Protein AF-A0A0C1BYG1-F1 (afdb_monomer)

Foldseek 3Di:
DLVVVCVVVVFDPDPVSSVVSVCVVVVVLVVCCVVPVPVSVVVVVVCCQVVCLCVVQAVVLVVVCCVCPVVVDDDPDDDPDPVNVSVVSNVVSVVSVVVVVCVVVCVVVVVVPD

InterPro domains:
  IPR013059 Tryptophan/tyrosine transporter [PTHR46997] (2-111)
  IPR018227 Amino acid/polyamine transporter 2 [PF03222] (2-97)

Sequence (114 aa):
MSDFLSDGLSIRKNQAGKLMLYILTFLPPLLFTFICPRAFLTALEYAGAYGVMVLLGLLPPLIVWAGRYQKGYQSSFKAPGGKCALTLTIAFALIFIGLEIANSAGWLNHFINY

Radius of gyration: 20.48 Å; Cα contacts (8 Å, |Δi|>4): 52; chains: 1; bounding box: 47×41×49 Å

Solvent-accessible surface area (backbone atoms only — not comparable to full-atom values): 6528 Å² total; per-residue (Å²): 112,61,62,60,57,33,67,75,64,73,58,67,95,40,78,67,44,52,53,51,38,52,46,65,66,47,48,60,60,50,53,44,38,74,76,37,48,67,64,46,49,55,51,50,50,51,49,47,57,54,46,46,45,46,60,67,41,40,41,55,49,49,51,52,47,46,38,48,73,74,67,62,58,82,60,93,77,66,78,89,52,72,65,62,50,45,54,48,47,44,51,50,34,49,49,52,53,51,50,50,52,39,47,75,70,44,65,51,61,68,67,68,77,112

pLDDT: mean 74.59, std 12.48, range [44.97, 89.56]

Secondary structure (DSSP, 8-state):
-HHHHHHHHT----HHHHHHHHHHHHHHHHHHHHH-HHHHHHHHHHHHHHHHIIIIIIHHHHHHHIIIIIS----SSPPTTHHHHHHHHHHHHHHHHHHHHHHHTTTTHHHH--

Structure (mmCIF, N/CA/C/O backbone):
data_AF-A0A0C1BYG1-F1
#
_entry.id   AF-A0A0C1BYG1-F1
#
loop_
_atom_site.group_PDB
_atom_site.id
_atom_site.type_symbol
_atom_site.label_atom_id
_atom_site.label_alt_id
_atom_site.label_comp_id
_atom_site.label_asym_id
_atom_site.label_entity_id
_atom_site.label_seq_id
_atom_site.pdbx_PDB_ins_code
_atom_site.Cartn_x
_atom_site.Cartn_y
_atom_site.Cartn_z
_atom_site.occupancy
_atom_site.B_iso_or_equiv
_atom_site.auth_seq_id
_atom_site.auth_comp_id
_atom_site.auth_asym_id
_atom_site.auth_atom_id
_atom_site.pdbx_PDB_model_num
ATOM 1 N N . MET A 1 1 ? 13.670 -5.173 3.580 1.00 49.31 1 MET A N 1
ATOM 2 C CA . MET A 1 1 ? 13.440 -5.607 2.180 1.00 49.31 1 MET A CA 1
ATOM 3 C C . MET A 1 1 ? 14.310 -6.810 1.844 1.00 49.31 1 MET A C 1
ATOM 5 O O . MET A 1 1 ? 13.765 -7.859 1.542 1.00 49.31 1 MET A O 1
ATOM 9 N N . SER A 1 2 ? 15.632 -6.703 1.999 1.00 50.81 2 SER A N 1
ATOM 10 C CA . SER A 1 2 ? 16.579 -7.818 1.830 1.00 50.81 2 SER A CA 1
ATOM 11 C C . SER A 1 2 ? 16.309 -9.020 2.749 1.00 50.81 2 SER A C 1
ATOM 13 O O . SER A 1 2 ? 16.527 -10.150 2.323 1.00 50.81 2 SER A O 1
ATOM 15 N N . ASP A 1 3 ? 15.764 -8.806 3.955 1.00 56.34 3 ASP A N 1
ATOM 16 C CA . ASP A 1 3 ? 15.365 -9.913 4.840 1.00 56.34 3 ASP A CA 1
ATOM 17 C C . ASP A 1 3 ? 14.232 -10.776 4.243 1.00 56.34 3 ASP A C 1
ATOM 19 O O . ASP A 1 3 ? 14.323 -11.994 4.324 1.00 56.34 3 ASP A O 1
ATOM 23 N N . PHE A 1 4 ? 13.242 -10.193 3.546 1.00 62.50 4 PHE A N 1
ATOM 24 C CA . PHE A 1 4 ? 12.131 -10.942 2.922 1.00 62.50 4 PHE A CA 1
ATOM 25 C C . PHE A 1 4 ? 12.592 -11.845 1.769 1.00 62.50 4 PHE A C 1
ATOM 27 O O . PHE A 1 4 ? 12.106 -12.962 1.623 1.00 62.50 4 PHE A O 1
ATOM 34 N N . LEU A 1 5 ? 13.557 -11.386 0.966 1.00 55.88 5 LEU A N 1
ATOM 35 C CA . LEU A 1 5 ? 14.169 -12.214 -0.079 1.00 55.88 5 LEU A CA 1
ATOM 36 C C . LEU A 1 5 ? 15.085 -13.294 0.509 1.00 55.88 5 LEU A C 1
ATOM 38 O O . LEU A 1 5 ? 15.160 -14.389 -0.040 1.00 55.88 5 LEU A O 1
ATOM 42 N N . SER A 1 6 ? 15.756 -13.018 1.632 1.00 54.06 6 SER A N 1
ATOM 43 C CA . SER A 1 6 ? 16.595 -14.012 2.310 1.00 54.06 6 SER A CA 1
ATOM 44 C C . SER A 1 6 ? 15.780 -15.121 2.976 1.00 54.06 6 SER A C 1
ATOM 46 O O . SER A 1 6 ? 16.210 -16.273 2.956 1.00 54.06 6 SER A O 1
ATOM 48 N N . ASP A 1 7 ? 14.596 -14.776 3.492 1.00 60.50 7 ASP A N 1
ATOM 49 C CA . ASP A 1 7 ? 13.646 -15.714 4.096 1.00 60.50 7 ASP A CA 1
ATOM 50 C C . ASP A 1 7 ? 12.962 -16.575 3.018 1.00 60.50 7 ASP A C 1
ATOM 52 O O . ASP A 1 7 ? 12.791 -17.775 3.198 1.00 60.50 7 ASP A O 1
ATOM 56 N N . GLY A 1 8 ? 12.667 -15.998 1.844 1.00 62.53 8 GLY A N 1
ATOM 57 C CA . GLY A 1 8 ? 12.106 -16.733 0.703 1.00 62.53 8 GLY A CA 1
ATOM 58 C C . GLY A 1 8 ? 13.096 -17.647 -0.038 1.00 62.53 8 GLY A C 1
ATOM 59 O O . GLY A 1 8 ? 12.672 -18.613 -0.666 1.00 62.53 8 GLY A O 1
ATOM 60 N N . LEU A 1 9 ? 14.406 -17.369 0.027 1.00 59.31 9 LEU A N 1
ATOM 61 C CA . LEU A 1 9 ? 15.453 -18.130 -0.681 1.00 59.31 9 LEU A CA 1
ATOM 62 C C . LEU A 1 9 ? 16.413 -18.901 0.244 1.00 59.31 9 LEU A C 1
ATOM 64 O O . LEU A 1 9 ? 17.364 -19.512 -0.239 1.00 59.31 9 LEU A O 1
ATOM 68 N N . SER A 1 10 ? 16.182 -18.903 1.560 1.00 53.81 10 SER A N 1
ATOM 69 C CA . SER A 1 10 ? 16.979 -19.643 2.554 1.00 53.81 10 SER A CA 1
ATOM 70 C C . SER A 1 10 ? 18.506 -19.434 2.427 1.00 53.81 10 SER A C 1
ATOM 72 O O . SER A 1 10 ? 19.301 -20.361 2.618 1.00 53.81 10 SER A O 1
ATOM 74 N N . ILE A 1 11 ? 18.948 -18.212 2.103 1.00 56.38 11 ILE A N 1
ATOM 75 C CA . ILE A 1 11 ? 20.373 -17.885 1.918 1.00 56.38 11 ILE A CA 1
ATOM 76 C C . ILE A 1 11 ? 21.005 -17.526 3.271 1.00 56.38 11 ILE A C 1
ATOM 78 O O . ILE A 1 11 ? 20.549 -16.626 3.977 1.00 56.38 11 ILE A O 1
ATOM 82 N N . ARG A 1 12 ? 22.096 -18.216 3.637 1.00 55.00 12 ARG A N 1
ATOM 83 C CA . ARG A 1 12 ? 22.824 -18.000 4.901 1.00 55.00 12 ARG A CA 1
ATOM 84 C C . ARG A 1 12 ? 23.290 -16.546 5.047 1.00 55.00 12 ARG A C 1
ATOM 86 O O . ARG A 1 12 ? 23.929 -15.995 4.151 1.00 55.00 12 ARG A O 1
ATOM 93 N N . LYS A 1 13 ? 23.028 -15.962 6.225 1.00 56.38 13 LYS A N 1
ATOM 94 C CA . LYS A 1 13 ? 23.375 -14.589 6.645 1.00 56.38 13 LYS A CA 1
ATOM 95 C C . LYS A 1 13 ? 24.896 -14.364 6.763 1.00 56.38 13 LYS A C 1
ATOM 97 O O . LYS A 1 13 ? 25.406 -14.131 7.851 1.00 56.38 13 LYS A O 1
ATOM 102 N N . ASN A 1 14 ? 25.631 -14.434 5.655 1.00 59.78 14 ASN A N 1
ATOM 103 C CA . ASN A 1 14 ? 27.039 -14.034 5.574 1.00 59.78 14 ASN A CA 1
ATOM 104 C C . ASN A 1 14 ? 27.159 -12.637 4.927 1.00 59.78 14 ASN A C 1
ATOM 106 O O . ASN A 1 14 ? 26.270 -12.240 4.172 1.00 59.78 14 ASN A O 1
ATOM 110 N N . GLN A 1 15 ? 28.238 -11.885 5.180 1.00 60.69 15 GLN A N 1
ATOM 111 C CA . GLN A 1 15 ? 28.426 -10.529 4.615 1.00 60.69 15 GLN A CA 1
ATOM 112 C C . GLN A 1 15 ? 28.368 -10.527 3.072 1.00 60.69 15 GLN A C 1
ATOM 114 O O . GLN A 1 15 ? 27.750 -9.650 2.472 1.00 60.69 15 GLN A O 1
ATOM 119 N N . ALA A 1 16 ? 28.895 -11.577 2.432 1.00 66.62 16 ALA A N 1
ATOM 120 C CA . ALA A 1 16 ? 28.768 -11.800 0.988 1.00 66.62 16 ALA A CA 1
ATOM 121 C C . ALA A 1 16 ? 27.323 -12.118 0.543 1.00 66.62 16 ALA A C 1
ATOM 123 O O . ALA A 1 16 ? 26.888 -11.678 -0.518 1.00 66.62 16 ALA A O 1
ATOM 124 N N . GLY A 1 17 ? 26.546 -12.822 1.375 1.00 67.19 17 GLY A N 1
ATOM 125 C CA . GLY A 1 17 ? 25.133 -13.118 1.111 1.00 67.19 17 GLY A CA 1
ATOM 126 C C . GLY A 1 17 ? 24.252 -11.866 1.142 1.00 67.19 17 GLY A C 1
ATOM 127 O O . GLY A 1 17 ? 23.334 -11.742 0.337 1.00 67.19 17 GLY A O 1
ATOM 128 N N . LYS A 1 18 ? 24.575 -10.887 2.000 1.00 67.38 18 LYS A N 1
ATOM 129 C CA . LYS A 1 18 ? 23.904 -9.576 2.008 1.00 67.38 18 LYS A CA 1
ATOM 130 C C . LYS A 1 18 ? 24.168 -8.785 0.726 1.00 67.38 18 LYS A C 1
ATOM 132 O O . LYS A 1 18 ? 23.229 -8.230 0.169 1.00 67.38 18 LYS A O 1
ATOM 137 N N . LEU A 1 19 ? 25.410 -8.771 0.233 1.00 73.44 19 LEU A N 1
ATOM 138 C CA . LEU A 1 19 ? 25.757 -8.144 -1.051 1.00 73.44 19 LEU A CA 1
ATOM 139 C C . LEU A 1 19 ? 25.013 -8.791 -2.228 1.00 73.44 19 LEU A C 1
ATOM 141 O O . LEU A 1 19 ? 24.429 -8.081 -3.042 1.00 73.44 19 LEU A O 1
ATOM 145 N N . MET A 1 20 ? 24.953 -10.125 -2.266 1.00 73.69 20 MET A N 1
ATOM 146 C CA . MET A 1 20 ? 24.183 -10.870 -3.269 1.00 73.69 20 MET A CA 1
ATOM 147 C C . MET A 1 20 ? 22.685 -10.527 -3.216 1.00 73.69 20 MET A C 1
ATOM 149 O O . MET A 1 20 ? 22.059 -10.341 -4.256 1.00 73.69 20 MET A O 1
ATOM 153 N N . LEU A 1 21 ? 22.114 -10.390 -2.014 1.00 72.88 21 LEU A N 1
ATOM 154 C CA . LEU A 1 21 ? 20.721 -9.976 -1.825 1.00 72.88 21 LEU A CA 1
ATOM 155 C C . LEU A 1 21 ? 20.473 -8.558 -2.341 1.00 72.88 21 LEU A C 1
ATOM 157 O O . LEU A 1 21 ? 19.475 -8.336 -3.021 1.00 72.88 21 LEU A O 1
ATOM 161 N N . TYR A 1 22 ? 21.369 -7.604 -2.068 1.00 77.00 22 TYR A N 1
ATOM 162 C CA . TYR A 1 22 ? 21.239 -6.249 -2.609 1.00 77.00 22 TYR A CA 1
ATOM 163 C C . TYR A 1 22 ? 21.251 -6.256 -4.134 1.00 77.00 22 TYR A C 1
ATOM 165 O O . TYR A 1 22 ? 20.357 -5.677 -4.748 1.00 77.00 22 TYR A O 1
ATOM 173 N N . ILE A 1 23 ? 22.192 -6.981 -4.743 1.00 81.50 23 ILE A N 1
ATOM 174 C CA . ILE A 1 23 ? 22.235 -7.139 -6.197 1.00 81.50 23 ILE A CA 1
ATOM 175 C C . ILE A 1 23 ? 20.920 -7.750 -6.685 1.00 81.50 23 ILE A C 1
ATOM 177 O O . ILE A 1 23 ? 20.274 -7.167 -7.538 1.00 81.50 23 ILE A O 1
ATOM 181 N N . LEU A 1 24 ? 20.438 -8.844 -6.101 1.00 79.12 24 LEU A N 1
ATOM 182 C CA . LEU A 1 24 ? 19.208 -9.489 -6.562 1.00 79.12 24 LEU A CA 1
ATOM 183 C C . LEU A 1 24 ? 17.939 -8.639 -6.354 1.00 79.12 24 LEU A C 1
ATOM 185 O O . LEU A 1 24 ? 16.9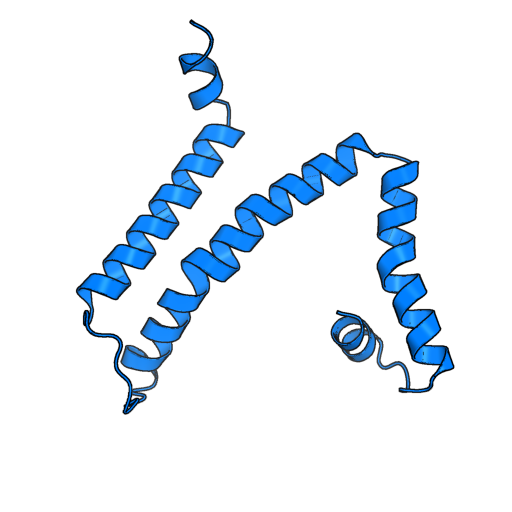79 -8.802 -7.096 1.00 79.12 24 LEU A O 1
ATOM 189 N N . THR A 1 25 ? 17.917 -7.726 -5.378 1.00 81.62 25 THR A N 1
ATOM 190 C CA . THR A 1 25 ? 16.754 -6.850 -5.134 1.00 81.62 25 THR A CA 1
ATOM 191 C C . THR A 1 25 ? 16.729 -5.656 -6.089 1.00 81.62 25 THR A C 1
ATOM 193 O O . THR A 1 25 ? 15.660 -5.235 -6.517 1.00 81.62 25 THR A O 1
ATOM 196 N N . PHE A 1 26 ? 17.897 -5.102 -6.425 1.00 81.12 26 PHE A N 1
ATOM 197 C CA . PHE A 1 26 ? 18.009 -3.894 -7.248 1.00 81.12 26 PHE A CA 1
ATOM 198 C C . PHE A 1 26 ? 18.264 -4.183 -8.727 1.00 81.12 26 PHE A C 1
ATOM 200 O O . PHE A 1 26 ? 17.782 -3.444 -9.581 1.00 81.12 26 PHE A O 1
ATOM 207 N N . LEU A 1 27 ? 18.985 -5.256 -9.048 1.00 84.88 27 LEU A N 1
ATOM 208 C CA . LEU A 1 27 ? 19.381 -5.586 -10.414 1.00 84.88 27 LEU A CA 1
ATOM 209 C C . LEU A 1 27 ? 18.173 -5.849 -11.326 1.00 84.88 27 LEU A C 1
ATOM 211 O O . LEU A 1 27 ? 18.146 -5.254 -12.401 1.00 84.88 27 LEU A O 1
ATOM 215 N N . PRO A 1 28 ? 17.148 -6.640 -10.940 1.00 81.94 28 PRO A N 1
ATOM 216 C CA . PRO A 1 28 ? 15.998 -6.852 -11.812 1.00 81.94 28 PRO A CA 1
ATOM 217 C C . PRO A 1 28 ? 15.229 -5.548 -12.085 1.00 81.94 28 PRO A C 1
ATOM 219 O O . PRO A 1 28 ? 15.081 -5.213 -13.260 1.00 81.94 28 PRO A O 1
ATOM 222 N N . PRO A 1 29 ? 14.809 -4.753 -11.072 1.00 81.56 29 PRO A N 1
ATOM 223 C CA . PRO A 1 29 ? 14.141 -3.472 -11.316 1.00 81.56 29 PRO A CA 1
ATOM 224 C C . PRO A 1 29 ? 14.966 -2.503 -12.168 1.00 81.56 29 PRO A C 1
ATOM 226 O O . PRO A 1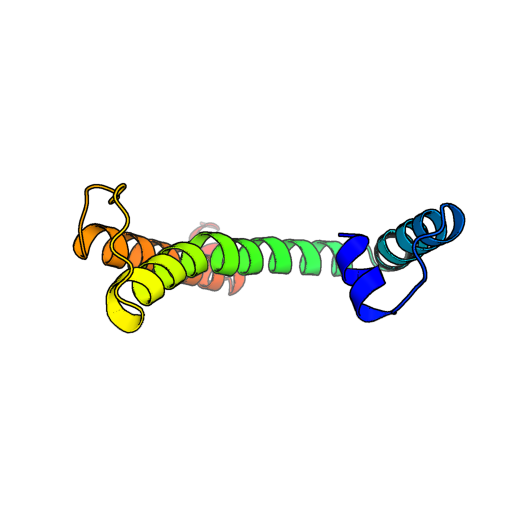 29 ? 14.416 -1.848 -13.052 1.00 81.56 29 PRO A O 1
ATOM 229 N N . LEU A 1 30 ? 16.284 -2.432 -11.945 1.00 82.31 30 LEU A N 1
ATOM 230 C CA . LEU A 1 30 ? 17.173 -1.571 -12.727 1.00 82.31 30 LEU A CA 1
ATOM 231 C C . LEU A 1 30 ? 17.234 -2.007 -14.193 1.00 82.31 30 LEU A C 1
ATOM 233 O O . LEU A 1 30 ? 17.071 -1.170 -15.077 1.00 82.31 30 LEU A O 1
ATOM 237 N N . LEU A 1 31 ? 17.402 -3.303 -14.463 1.00 85.50 31 LEU A N 1
ATOM 238 C CA . LEU A 1 31 ? 17.403 -3.834 -15.828 1.00 85.50 31 LEU A CA 1
ATOM 239 C C . LEU A 1 31 ? 16.076 -3.543 -16.541 1.00 85.50 31 LEU A C 1
ATOM 241 O O . LEU A 1 31 ? 16.080 -3.051 -17.669 1.00 85.50 31 LEU A O 1
ATOM 245 N N . PHE A 1 32 ? 14.941 -3.763 -15.870 1.00 82.12 32 PHE A N 1
ATOM 246 C CA . PHE A 1 32 ? 13.626 -3.436 -16.429 1.00 82.12 32 PHE A CA 1
ATOM 247 C C . PHE A 1 32 ? 13.440 -1.932 -16.669 1.00 82.12 32 PHE A C 1
ATOM 249 O O . PHE A 1 32 ? 12.828 -1.555 -17.668 1.00 82.12 32 PHE A O 1
ATOM 256 N N . THR A 1 33 ? 14.008 -1.076 -15.816 1.00 84.56 33 THR A N 1
ATOM 257 C CA . THR A 1 33 ? 13.974 0.384 -15.997 1.00 84.56 33 THR A CA 1
ATOM 258 C C . THR A 1 33 ? 14.760 0.824 -17.234 1.00 84.56 33 THR A C 1
ATOM 260 O O . THR A 1 33 ? 14.278 1.667 -17.983 1.00 84.56 33 THR A O 1
ATOM 263 N N . PHE A 1 34 ? 15.941 0.247 -17.491 1.00 81.12 34 PHE A N 1
ATOM 264 C CA . PHE A 1 34 ? 16.739 0.591 -18.676 1.00 81.12 34 PHE A CA 1
ATOM 265 C C . PHE A 1 34 ? 16.113 0.094 -19.986 1.00 81.12 34 PHE A C 1
ATOM 267 O O . PHE A 1 34 ? 16.207 0.781 -20.999 1.00 81.12 34 PHE A O 1
ATOM 274 N N . ILE A 1 35 ? 15.471 -1.080 -19.977 1.00 84.12 35 ILE A N 1
ATOM 275 C CA . ILE A 1 35 ? 14.882 -1.679 -21.186 1.00 84.12 35 ILE A CA 1
ATOM 276 C C . ILE A 1 35 ? 13.500 -1.074 -21.489 1.00 84.12 35 ILE A C 1
ATOM 278 O O . ILE A 1 35 ? 13.204 -0.752 -22.638 1.00 84.12 35 ILE A O 1
ATOM 282 N N . CYS A 1 36 ? 12.655 -0.891 -20.469 1.00 81.19 36 CYS A N 1
ATOM 283 C CA . CYS A 1 36 ? 11.262 -0.457 -20.609 1.00 81.19 36 CYS A CA 1
ATOM 284 C C . CYS A 1 36 ? 10.885 0.603 -19.551 1.00 81.19 36 CYS A C 1
ATOM 286 O O . CYS A 1 36 ? 10.025 0.343 -18.700 1.00 81.19 36 CYS A O 1
ATOM 288 N N . PRO A 1 37 ? 11.457 1.821 -19.609 1.00 79.88 37 PRO A N 1
ATOM 289 C CA . PRO A 1 37 ? 11.292 2.831 -18.560 1.00 79.88 37 PRO A CA 1
ATOM 290 C C . PRO A 1 37 ? 9.830 3.236 -18.348 1.00 79.88 37 PRO A C 1
ATOM 292 O O . PRO A 1 37 ? 9.383 3.373 -17.212 1.00 79.88 37 PRO A O 1
ATOM 295 N N . ARG A 1 38 ? 9.055 3.368 -19.434 1.00 82.25 38 ARG A N 1
ATOM 296 C CA . ARG A 1 38 ? 7.634 3.752 -19.359 1.00 82.25 38 ARG A CA 1
ATOM 297 C C . ARG A 1 38 ? 6.773 2.668 -18.715 1.00 82.25 38 ARG A C 1
ATOM 299 O O . ARG A 1 38 ? 5.977 2.978 -17.843 1.00 82.25 38 ARG A O 1
ATOM 306 N N . ALA A 1 39 ? 6.945 1.407 -19.113 1.00 83.38 39 ALA A N 1
ATOM 307 C CA . ALA A 1 39 ? 6.138 0.312 -18.574 1.00 83.38 39 ALA A CA 1
ATOM 308 C C . ALA A 1 39 ? 6.434 0.065 -17.087 1.00 83.38 39 ALA A C 1
ATOM 310 O O . ALA A 1 39 ? 5.509 -0.151 -16.307 1.00 83.38 39 ALA A O 1
ATOM 311 N N . PHE A 1 40 ? 7.710 0.142 -16.687 1.00 86.75 40 PHE A N 1
ATOM 312 C CA . PHE A 1 40 ? 8.104 0.014 -15.286 1.00 86.75 40 PHE A CA 1
ATOM 313 C C . PHE A 1 40 ? 7.545 1.156 -14.433 1.00 86.75 40 PHE A C 1
ATOM 315 O O . PHE A 1 40 ? 6.965 0.893 -13.383 1.00 86.75 40 PHE A O 1
ATOM 322 N N . LEU A 1 41 ? 7.672 2.405 -14.896 1.00 88.00 41 LEU A N 1
ATOM 323 C CA . LEU A 1 41 ? 7.170 3.564 -14.161 1.00 88.00 41 LEU A CA 1
ATOM 324 C C . LEU A 1 41 ? 5.651 3.496 -13.977 1.00 88.00 41 LEU A C 1
ATOM 326 O O . LEU A 1 41 ? 5.178 3.626 -12.856 1.00 88.00 41 LEU A O 1
ATOM 330 N N . THR A 1 42 ? 4.900 3.181 -15.033 1.00 85.62 42 THR A N 1
ATOM 331 C CA . THR A 1 42 ? 3.442 3.028 -14.943 1.00 85.62 42 THR A CA 1
ATOM 332 C C . THR A 1 42 ? 3.042 1.896 -13.990 1.00 85.62 42 THR A C 1
ATOM 334 O O . THR A 1 42 ? 2.140 2.063 -13.174 1.00 85.62 42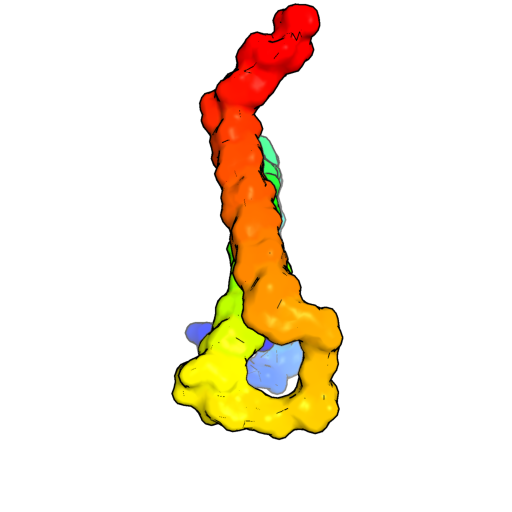 THR A O 1
ATOM 337 N N . ALA A 1 43 ? 3.725 0.748 -14.031 1.00 87.75 43 ALA A N 1
ATOM 338 C CA . ALA A 1 43 ? 3.464 -0.339 -13.087 1.00 87.75 43 ALA A CA 1
ATOM 339 C C . ALA A 1 43 ? 3.785 0.059 -11.634 1.00 87.75 43 ALA A C 1
ATOM 341 O O . ALA A 1 43 ? 3.042 -0.300 -10.721 1.00 87.75 43 ALA A O 1
ATOM 342 N N . LEU A 1 44 ? 4.866 0.815 -11.421 1.00 88.75 44 LEU A N 1
ATOM 343 C CA . LEU A 1 44 ? 5.266 1.323 -10.110 1.00 88.75 44 LEU A CA 1
ATOM 344 C C . LEU A 1 44 ? 4.266 2.352 -9.567 1.00 88.75 44 LEU A C 1
ATOM 346 O O . LEU A 1 44 ? 3.925 2.293 -8.388 1.00 88.75 44 LEU A O 1
ATOM 350 N N . GLU A 1 45 ? 3.768 3.250 -10.415 1.00 86.69 45 GLU A N 1
ATOM 351 C CA . GLU A 1 45 ? 2.722 4.221 -10.076 1.00 86.69 45 GLU A CA 1
ATOM 352 C C . GLU A 1 45 ? 1.441 3.511 -9.631 1.00 86.69 45 GLU A C 1
ATOM 354 O O . GLU A 1 45 ? 0.925 3.800 -8.552 1.00 86.69 45 GLU A O 1
ATOM 359 N N . TYR A 1 46 ? 0.981 2.508 -10.387 1.00 86.31 46 TYR A N 1
ATOM 360 C CA . TYR A 1 46 ? -0.189 1.711 -10.011 1.00 86.31 46 TYR A CA 1
ATOM 361 C C . TYR A 1 46 ? 0.022 0.908 -8.723 1.00 86.31 46 TYR A C 1
ATOM 363 O O . TYR A 1 46 ? -0.859 0.867 -7.860 1.00 86.31 46 TYR A O 1
ATOM 371 N N . ALA A 1 47 ? 1.190 0.280 -8.564 1.00 89.56 47 ALA A N 1
ATOM 372 C CA . ALA A 1 47 ? 1.527 -0.457 -7.351 1.00 89.56 47 ALA A CA 1
ATOM 373 C C . ALA A 1 47 ? 1.586 0.468 -6.125 1.00 89.56 47 ALA A C 1
ATOM 375 O O . ALA A 1 47 ? 1.133 0.084 -5.047 1.00 89.56 47 ALA A O 1
ATOM 376 N N . GLY A 1 48 ? 2.104 1.687 -6.290 1.00 87.00 48 GLY A N 1
ATOM 377 C CA . GLY A 1 48 ? 2.121 2.718 -5.260 1.00 87.00 48 GLY A CA 1
ATOM 378 C C . GLY A 1 48 ? 0.713 3.174 -4.893 1.00 87.00 48 GLY A C 1
ATOM 379 O O . GLY A 1 48 ? 0.329 3.065 -3.733 1.00 87.00 48 GLY A O 1
ATOM 380 N N . ALA A 1 49 ? -0.075 3.619 -5.871 1.00 85.81 49 ALA A N 1
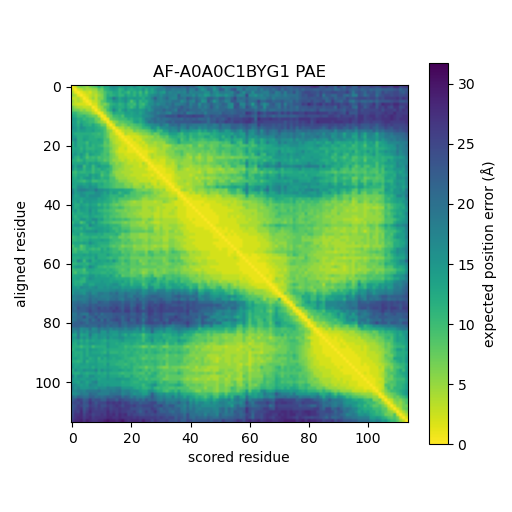ATOM 381 C CA . ALA A 1 49 ? -1.424 4.134 -5.655 1.00 85.81 49 ALA A CA 1
ATOM 382 C C . ALA A 1 49 ? -2.329 3.110 -4.954 1.00 85.81 49 ALA A C 1
ATOM 384 O O . ALA A 1 49 ? -2.808 3.343 -3.841 1.00 85.81 49 ALA A O 1
ATOM 385 N N . TYR A 1 50 ? -2.511 1.933 -5.555 1.00 86.06 50 TYR A N 1
ATOM 386 C CA . TYR A 1 50 ? -3.412 0.921 -5.009 1.00 86.06 50 TYR A CA 1
ATOM 387 C C . TYR A 1 50 ? -2.813 0.187 -3.815 1.00 86.06 50 TYR A C 1
ATOM 389 O O . TYR A 1 50 ? -3.508 -0.057 -2.828 1.00 86.06 50 TYR A O 1
ATOM 397 N N . GLY A 1 51 ? -1.524 -0.151 -3.870 1.00 88.62 51 GLY A N 1
ATOM 398 C CA . GLY A 1 51 ? -0.856 -0.865 -2.789 1.00 88.62 51 GLY A CA 1
ATOM 399 C C . GLY A 1 51 ? -0.845 -0.044 -1.507 1.00 88.62 51 GLY A C 1
ATOM 400 O O . GLY A 1 51 ? -1.273 -0.536 -0.468 1.00 88.62 51 GLY A O 1
ATOM 401 N N . VAL A 1 52 ? -0.438 1.225 -1.565 1.00 88.06 52 VAL A N 1
ATOM 402 C CA . VAL A 1 52 ? -0.408 2.089 -0.376 1.00 88.06 52 VAL A CA 1
ATOM 403 C C . VAL A 1 52 ? -1.819 2.347 0.152 1.00 88.06 52 VAL A C 1
ATOM 405 O O . VAL A 1 52 ? -2.034 2.242 1.358 1.00 88.06 52 VAL A O 1
ATOM 408 N N . MET A 1 53 ? -2.800 2.604 -0.716 1.00 86.19 53 MET A N 1
ATOM 409 C CA . MET A 1 53 ? -4.203 2.768 -0.309 1.00 86.19 53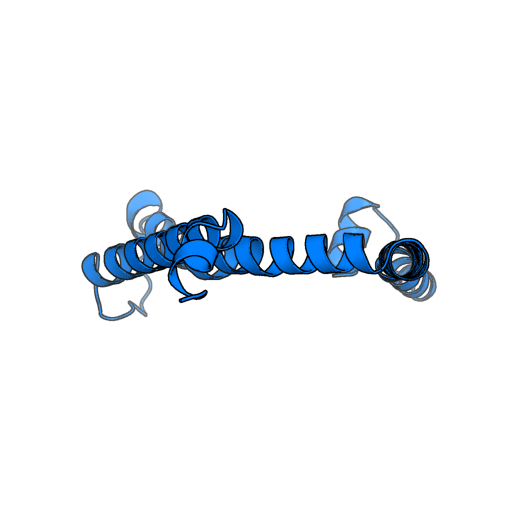 MET A CA 1
ATOM 410 C C . MET A 1 53 ? -4.752 1.537 0.417 1.00 86.19 53 MET A C 1
ATOM 412 O O . MET A 1 53 ? -5.374 1.653 1.473 1.00 86.19 53 MET A O 1
ATOM 416 N N . VAL A 1 54 ? -4.503 0.339 -0.109 1.00 87.38 54 VAL A N 1
ATOM 417 C CA . VAL A 1 54 ? -4.994 -0.898 0.505 1.00 87.38 54 VAL A CA 1
ATOM 418 C C . VAL A 1 54 ? -4.219 -1.214 1.785 1.00 87.38 54 VAL A C 1
ATOM 420 O O . VAL A 1 54 ? -4.828 -1.470 2.825 1.00 87.38 54 VAL A O 1
ATOM 423 N N . LEU A 1 55 ? -2.885 -1.169 1.751 1.00 89.12 55 LEU A N 1
ATOM 424 C CA . LEU A 1 55 ? -2.057 -1.553 2.895 1.00 89.12 55 LEU A CA 1
ATOM 425 C C . LEU A 1 55 ? -2.050 -0.517 4.020 1.00 89.12 55 LEU A C 1
ATOM 427 O O . LEU A 1 55 ? -2.002 -0.910 5.178 1.00 89.12 55 LEU A O 1
ATOM 431 N N . LEU A 1 56 ? -2.057 0.780 3.726 1.00 86.12 56 LEU A N 1
ATOM 432 C CA . LEU A 1 56 ? -2.006 1.827 4.755 1.00 86.12 56 LEU A CA 1
ATOM 433 C C . LEU A 1 56 ? -3.363 2.486 4.995 1.00 86.12 56 LEU A C 1
ATOM 435 O O . LEU A 1 56 ? -3.615 2.941 6.106 1.00 86.12 56 LEU A O 1
ATOM 439 N N . GLY A 1 57 ? -4.246 2.524 3.999 1.00 85.38 57 GLY A N 1
ATOM 440 C CA . GLY A 1 57 ? -5.599 3.056 4.165 1.00 85.38 57 GLY A CA 1
ATOM 441 C C . GLY A 1 57 ? -6.561 2.028 4.756 1.00 85.38 57 GLY A C 1
ATOM 442 O O . GLY A 1 57 ? -7.226 2.303 5.754 1.00 85.38 57 GLY A O 1
ATOM 443 N N . LEU A 1 58 ? -6.625 0.827 4.173 1.00 85.12 58 LEU A N 1
ATOM 444 C CA . LEU A 1 58 ? -7.636 -0.176 4.532 1.00 85.12 58 LEU A CA 1
ATOM 445 C C . LEU A 1 58 ? -7.177 -1.143 5.637 1.00 85.12 58 LEU A C 1
ATOM 447 O O . LEU A 1 58 ? -7.943 -1.454 6.555 1.00 85.12 58 LEU A O 1
ATOM 451 N N . LEU A 1 59 ? -5.932 -1.624 5.568 1.00 86.81 59 LEU A N 1
ATOM 452 C CA . LEU A 1 59 ? -5.406 -2.638 6.488 1.00 86.81 59 LEU A CA 1
ATOM 453 C C . LEU A 1 59 ? -5.407 -2.209 7.972 1.00 86.81 59 LEU A C 1
ATOM 455 O O . LEU A 1 59 ? -5.853 -3.010 8.794 1.00 86.81 59 LEU A O 1
ATOM 459 N N . PRO A 1 60 ? -4.951 -1.003 8.381 1.00 84.25 60 PRO A N 1
ATOM 460 C CA . PRO A 1 60 ? -4.896 -0.657 9.802 1.00 84.25 60 PRO A CA 1
ATOM 461 C C . PRO A 1 60 ? -6.279 -0.623 10.477 1.00 84.25 60 PRO A C 1
ATOM 463 O O . PRO A 1 60 ? -6.421 -1.223 11.548 1.00 84.25 60 PRO A O 1
ATOM 466 N N . PRO A 1 61 ? -7.327 -0.022 9.874 1.00 83.94 61 PRO A N 1
ATOM 467 C CA . PRO A 1 61 ? -8.688 -0.115 10.394 1.00 83.94 61 PRO A CA 1
ATOM 468 C C . PRO A 1 61 ? -9.190 -1.554 10.512 1.00 83.94 61 PRO A C 1
ATOM 470 O O . PRO A 1 61 ? -9.810 -1.901 11.518 1.00 83.94 61 PRO A O 1
ATOM 473 N N . LEU A 1 62 ? -8.890 -2.402 9.521 1.00 84.44 62 LEU A N 1
ATOM 474 C CA . LEU A 1 62 ? -9.236 -3.827 9.528 1.00 84.44 62 LEU A CA 1
ATOM 475 C C . LEU A 1 62 ? -8.547 -4.580 10.670 1.00 84.44 62 LEU A C 1
ATOM 477 O O . LEU A 1 62 ? -9.208 -5.335 11.383 1.00 84.44 62 LEU A O 1
ATOM 481 N N . ILE A 1 63 ? -7.250 -4.347 10.892 1.00 86.06 63 ILE A N 1
ATOM 482 C CA . ILE A 1 63 ? -6.489 -4.954 11.994 1.00 86.06 63 ILE A CA 1
ATOM 483 C C . ILE A 1 63 ? -7.088 -4.540 13.342 1.00 86.06 63 ILE A C 1
ATOM 485 O O . ILE A 1 63 ? -7.292 -5.384 14.216 1.00 86.06 63 ILE A O 1
ATOM 489 N N . VAL A 1 64 ? -7.429 -3.260 13.511 1.00 83.88 64 VAL A N 1
ATOM 490 C CA . VAL A 1 64 ? -8.071 -2.758 14.734 1.00 83.88 64 VAL A CA 1
ATOM 491 C C . VAL A 1 64 ? -9.476 -3.348 14.902 1.00 83.88 64 VAL A C 1
ATOM 493 O O . VAL A 1 64 ? -9.861 -3.691 16.022 1.00 83.88 64 VAL A O 1
ATOM 496 N N . TRP A 1 65 ? -10.236 -3.521 13.817 1.00 80.88 65 TRP A N 1
ATOM 497 C CA . TRP A 1 65 ? -11.555 -4.156 13.852 1.00 80.88 65 TRP A CA 1
ATOM 498 C C . TRP A 1 65 ? -11.447 -5.623 14.278 1.00 80.88 65 TRP A C 1
ATOM 500 O O . TRP A 1 65 ? -12.101 -6.043 15.233 1.00 80.88 65 TRP A O 1
ATOM 510 N N . ALA A 1 66 ? -10.579 -6.396 13.626 1.00 82.06 66 ALA A N 1
ATOM 511 C CA . ALA A 1 66 ? -10.343 -7.799 13.950 1.00 82.06 66 ALA A CA 1
ATOM 512 C C . ALA A 1 66 ? -9.820 -7.969 15.389 1.00 82.06 66 ALA A C 1
ATOM 514 O O . ALA A 1 66 ? -10.317 -8.810 16.141 1.00 82.06 66 ALA A O 1
ATOM 515 N N . GLY A 1 67 ? -8.880 -7.119 15.815 1.00 81.19 67 GLY A N 1
ATOM 516 C CA . GLY A 1 67 ? -8.335 -7.124 17.172 1.00 81.19 67 GLY A CA 1
ATOM 517 C C . GLY A 1 67 ? -9.391 -6.854 18.247 1.00 81.19 67 GLY A C 1
ATOM 518 O O . GLY A 1 67 ? -9.424 -7.552 19.261 1.00 81.19 67 GLY A O 1
ATOM 519 N N . ARG A 1 68 ? -10.290 -5.885 18.018 1.00 74.62 68 ARG A N 1
ATOM 520 C CA . ARG A 1 68 ? -11.319 -5.489 18.995 1.00 74.62 68 ARG A CA 1
ATOM 521 C C . ARG A 1 68 ? -12.542 -6.404 19.012 1.00 74.62 68 ARG A C 1
ATOM 523 O O . ARG A 1 68 ? -13.055 -6.665 20.095 1.00 74.62 68 ARG A O 1
ATOM 530 N N . TYR A 1 69 ? -13.026 -6.860 17.854 1.00 71.12 69 TYR A N 1
ATOM 531 C CA . TYR A 1 69 ? -14.311 -7.572 17.750 1.00 71.12 69 TYR A CA 1
ATOM 532 C C . TYR A 1 69 ? -14.195 -9.087 17.618 1.00 71.12 69 TYR A C 1
ATOM 534 O O . TYR A 1 69 ? -15.106 -9.778 18.056 1.00 71.12 69 TYR A O 1
ATOM 542 N N . GLN A 1 70 ? -13.111 -9.611 17.037 1.00 70.19 70 GLN A N 1
ATOM 543 C CA . GLN A 1 70 ? -12.937 -11.062 16.891 1.00 70.19 70 GLN A CA 1
ATOM 544 C C . GLN A 1 70 ? -12.044 -11.644 17.986 1.00 70.19 70 GLN A C 1
ATOM 546 O O . GLN A 1 70 ? -12.343 -12.707 18.517 1.00 70.19 70 GLN A O 1
ATOM 551 N N . LYS A 1 71 ? -10.957 -10.948 18.345 1.00 72.19 71 LYS A N 1
ATOM 552 C CA . LYS A 1 71 ? -9.986 -11.438 19.341 1.00 72.19 71 LYS A CA 1
ATOM 553 C C . LYS A 1 71 ? -10.151 -10.844 20.743 1.00 72.19 71 LYS A C 1
ATOM 555 O O . LYS A 1 71 ? -9.462 -11.275 21.659 1.00 72.19 71 LYS A O 1
ATOM 560 N N . GLY A 1 72 ? -11.047 -9.871 20.922 1.00 66.31 72 GLY A N 1
ATOM 561 C CA . GLY A 1 72 ? -11.375 -9.306 22.235 1.00 66.31 72 GLY A CA 1
ATOM 562 C C . GLY A 1 72 ? -10.214 -8.599 22.944 1.00 66.31 72 GLY A C 1
ATOM 563 O O . GLY A 1 72 ? -10.247 -8.468 24.167 1.00 66.31 72 GLY A O 1
ATOM 564 N N . TYR A 1 73 ? -9.190 -8.135 22.215 1.00 67.81 73 TYR A N 1
ATOM 565 C CA . TYR A 1 73 ? -8.042 -7.460 22.821 1.00 67.81 73 TYR A CA 1
ATOM 566 C C . TYR A 1 73 ? -8.479 -6.165 23.524 1.00 67.81 73 TYR A C 1
ATOM 568 O O . TYR A 1 73 ? -8.867 -5.177 22.891 1.00 67.81 73 TYR A O 1
ATOM 576 N N . GLN A 1 74 ? -8.382 -6.158 24.854 1.00 57.28 74 G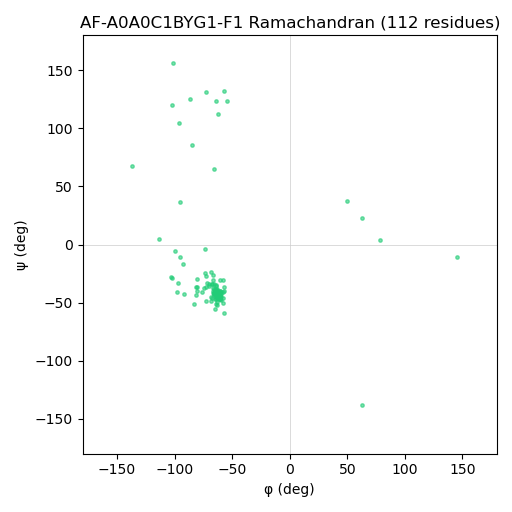LN A N 1
ATOM 577 C CA . GLN A 1 74 ? -8.571 -4.977 25.693 1.00 57.28 74 GLN A CA 1
ATOM 578 C C . GLN A 1 74 ? -7.243 -4.212 25.763 1.00 57.28 74 GLN A C 1
ATOM 580 O O . GLN A 1 74 ? -6.436 -4.415 26.664 1.00 57.28 74 GLN A O 1
ATOM 585 N N . SER A 1 75 ? -6.987 -3.347 24.783 1.00 60.78 75 SER A N 1
ATOM 586 C CA . SER A 1 75 ? -5.859 -2.412 24.863 1.00 60.78 75 SER A CA 1
ATOM 587 C C . SER A 1 75 ? -6.167 -1.308 25.881 1.00 60.78 75 SER A C 1
ATOM 589 O O . SER A 1 75 ? -7.240 -0.700 25.820 1.00 60.78 75 SER A O 1
ATOM 591 N N . SER A 1 76 ? -5.218 -1.036 26.785 1.00 55.47 76 SER A N 1
ATOM 592 C CA . SER A 1 76 ? -5.252 0.095 27.731 1.00 55.47 76 SER A CA 1
ATOM 593 C C . SER A 1 76 ? -5.301 1.446 26.995 1.00 55.47 76 SER A C 1
ATOM 595 O O . SER A 1 76 ? -5.952 2.388 27.438 1.00 55.47 76 SER A O 1
ATOM 597 N N . PHE A 1 77 ? -4.710 1.508 25.795 1.00 55.88 77 PHE A N 1
ATOM 598 C CA . PHE A 1 77 ? -4.831 2.639 24.879 1.00 55.88 77 PHE A CA 1
ATOM 599 C C . PHE A 1 77 ? -5.932 2.350 23.848 1.00 55.88 77 PHE A C 1
ATOM 601 O O . PHE A 1 77 ? -5.754 1.544 22.928 1.00 55.88 77 PHE A O 1
ATOM 608 N N . LYS A 1 78 ? -7.097 2.984 24.013 1.00 59.47 78 LYS A N 1
ATOM 609 C CA . LYS A 1 78 ? -8.182 3.004 23.021 1.00 59.47 78 LYS A CA 1
ATOM 610 C C . LYS A 1 78 ? -8.132 4.351 22.315 1.00 59.47 78 LYS A C 1
ATOM 612 O O . LYS A 1 78 ? -8.294 5.376 22.968 1.00 59.47 78 LYS A O 1
ATOM 617 N N . ALA A 1 79 ? -7.946 4.352 20.996 1.00 60.41 79 ALA A N 1
ATOM 618 C CA . ALA A 1 79 ? -8.152 5.566 20.214 1.00 60.41 79 ALA A CA 1
ATOM 619 C C . ALA A 1 79 ? -9.579 6.095 20.499 1.00 60.41 79 ALA A C 1
ATOM 621 O O . ALA A 1 79 ? -10.544 5.323 20.362 1.00 60.41 79 ALA A O 1
ATOM 622 N N . PRO A 1 80 ? -9.733 7.351 20.960 1.00 56.75 80 PRO A N 1
ATOM 623 C CA . PRO A 1 80 ? -11.045 7.919 21.243 1.00 56.75 80 PRO A CA 1
ATOM 624 C C . PRO A 1 80 ? -11.820 8.006 19.922 1.00 56.75 80 PRO A C 1
ATOM 626 O O . PRO A 1 80 ? -11.326 8.559 18.947 1.00 56.75 80 PRO A O 1
ATOM 629 N N . GLY A 1 81 ? -13.004 7.388 19.853 1.00 63.88 81 GLY A N 1
ATOM 630 C CA . GLY A 1 81 ? -13.791 7.331 18.608 1.00 63.88 81 GLY A CA 1
ATOM 631 C C . GLY A 1 81 ? -14.599 6.047 18.377 1.00 63.88 81 GLY A C 1
ATOM 632 O O . GLY A 1 81 ? -15.466 6.002 17.504 1.00 63.88 81 GLY A O 1
ATOM 633 N N . GLY A 1 82 ? -14.380 5.000 19.182 1.00 72.81 82 GLY A N 1
ATOM 634 C CA . GLY A 1 82 ? -15.283 3.842 19.238 1.00 72.81 82 GLY A CA 1
ATOM 635 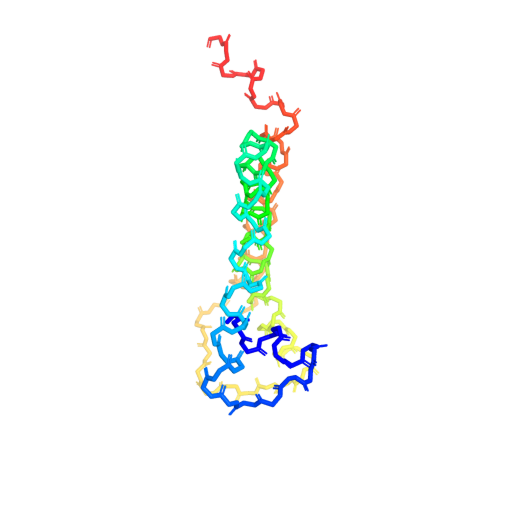C C . GLY A 1 82 ? -15.393 3.064 17.919 1.00 72.81 82 GLY A C 1
ATOM 636 O O . GLY A 1 82 ? -14.373 2.775 17.296 1.00 72.81 82 GLY A O 1
ATOM 637 N N . LYS A 1 83 ? -16.618 2.658 17.547 1.00 70.88 83 LYS A N 1
ATOM 638 C CA . LYS A 1 83 ? -16.913 1.981 16.267 1.00 70.88 83 LYS A CA 1
ATOM 639 C C . LYS A 1 83 ? -17.058 2.981 15.117 1.00 70.88 83 LYS A C 1
ATOM 641 O O . LYS A 1 83 ? -16.604 2.696 14.019 1.00 70.88 83 LYS A O 1
ATOM 646 N N . CYS A 1 84 ? -17.645 4.151 15.389 1.00 77.81 84 CYS A N 1
ATOM 647 C CA . CYS A 1 84 ? -17.942 5.167 14.379 1.00 77.81 84 CYS A CA 1
ATOM 648 C C . CYS A 1 84 ? -16.684 5.699 13.697 1.00 77.81 84 CYS A C 1
ATOM 650 O O . CYS A 1 84 ? -16.654 5.751 12.474 1.00 77.81 84 CYS A O 1
ATOM 652 N N . ALA A 1 85 ? -15.633 6.026 14.458 1.00 80.00 85 ALA A N 1
ATOM 653 C CA . ALA A 1 85 ? -14.373 6.475 13.866 1.00 80.00 85 ALA A CA 1
ATOM 654 C C . ALA A 1 85 ? -13.765 5.400 12.952 1.00 80.00 85 ALA A C 1
ATOM 656 O O . ALA A 1 85 ? -13.298 5.711 11.865 1.00 80.00 85 ALA A O 1
ATOM 657 N N . LEU A 1 86 ? -13.846 4.128 13.356 1.00 78.38 86 LEU A N 1
ATOM 658 C CA . LEU A 1 86 ? -13.298 3.012 12.588 1.00 78.38 86 LEU A CA 1
ATOM 659 C C . LEU A 1 86 ? -14.067 2.786 11.279 1.00 78.38 86 LEU A C 1
ATOM 661 O O . LEU A 1 86 ? -13.456 2.648 10.222 1.00 78.38 86 LEU A O 1
ATOM 665 N N . THR A 1 87 ? -15.401 2.806 11.337 1.00 81.62 87 THR A N 1
ATOM 666 C CA . THR A 1 87 ? -16.254 2.726 10.144 1.00 81.62 87 THR A CA 1
ATOM 667 C C . THR A 1 87 ? -16.029 3.920 9.221 1.00 81.62 87 THR A C 1
ATOM 669 O O . THR A 1 87 ? -15.966 3.738 8.010 1.00 81.62 87 THR A O 1
ATOM 672 N N . LEU A 1 88 ? -15.861 5.126 9.772 1.00 85.75 88 LEU A N 1
ATOM 673 C CA . LEU A 1 88 ? -15.612 6.332 8.987 1.00 85.75 88 LEU A CA 1
ATOM 674 C C . LEU A 1 88 ? -14.260 6.264 8.273 1.00 85.75 88 LEU A C 1
ATOM 676 O O . LEU A 1 88 ? -14.202 6.579 7.092 1.00 85.75 88 LEU A O 1
ATOM 680 N N . THR A 1 89 ? -13.201 5.777 8.927 1.00 84.50 89 THR A N 1
ATOM 681 C CA . THR A 1 89 ? -11.901 5.564 8.269 1.00 84.50 89 THR A CA 1
ATOM 682 C C . THR A 1 89 ? -11.989 4.526 7.151 1.00 84.50 89 THR A C 1
ATOM 684 O O . THR A 1 89 ? -11.431 4.750 6.082 1.00 84.50 89 THR A O 1
ATOM 687 N N . ILE A 1 90 ? -12.720 3.423 7.354 1.00 84.19 90 ILE A N 1
ATOM 688 C CA . ILE A 1 90 ? -12.937 2.418 6.300 1.00 84.19 90 ILE A CA 1
ATOM 689 C C . ILE A 1 90 ? -13.723 3.023 5.132 1.00 84.19 90 ILE A C 1
ATOM 691 O O . ILE A 1 90 ? -13.338 2.840 3.982 1.00 84.19 90 ILE A O 1
ATOM 695 N N . ALA A 1 91 ? -14.793 3.770 5.412 1.00 87.06 91 ALA A N 1
ATOM 696 C CA . ALA A 1 91 ? -15.582 4.442 4.385 1.00 87.06 91 ALA A CA 1
ATOM 697 C C . ALA A 1 91 ? -14.733 5.452 3.601 1.00 87.06 91 ALA A C 1
ATOM 699 O O . ALA A 1 91 ? -14.784 5.473 2.377 1.00 87.06 91 ALA A O 1
ATOM 700 N N . PHE A 1 92 ? -13.901 6.236 4.288 1.00 87.00 92 PHE A N 1
ATOM 701 C CA . PHE A 1 92 ? -12.989 7.185 3.657 1.00 87.00 92 PHE A CA 1
ATOM 702 C C . PHE A 1 92 ? -11.961 6.468 2.774 1.00 87.00 92 PHE A C 1
ATOM 704 O O . PHE A 1 92 ? -11.784 6.842 1.621 1.00 87.00 92 PHE A O 1
ATOM 711 N N . ALA A 1 93 ? -11.353 5.382 3.263 1.00 84.62 93 ALA A N 1
ATOM 712 C CA . ALA A 1 93 ? -10.434 4.568 2.471 1.00 84.62 93 ALA A CA 1
ATOM 713 C C . ALA A 1 93 ? -11.115 3.991 1.215 1.00 84.62 93 ALA A C 1
ATOM 715 O O . ALA A 1 93 ? -10.548 4.053 0.129 1.00 84.62 93 ALA A O 1
ATOM 716 N N . LEU A 1 94 ? -12.352 3.494 1.333 1.00 86.44 94 LEU A N 1
ATOM 717 C CA . LEU A 1 94 ? -13.131 3.000 0.192 1.00 86.44 94 LEU A CA 1
ATOM 718 C C . LEU A 1 94 ? -13.472 4.108 -0.813 1.00 86.44 94 LEU A C 1
ATOM 720 O O . LEU A 1 94 ? -13.389 3.869 -2.015 1.00 86.44 94 LEU A O 1
ATOM 724 N N . ILE A 1 95 ? -13.816 5.311 -0.342 1.00 87.69 95 ILE A N 1
ATOM 725 C CA . ILE A 1 95 ? -14.068 6.475 -1.206 1.00 87.69 95 ILE A CA 1
ATOM 726 C C . ILE A 1 95 ? -12.808 6.830 -1.994 1.00 87.69 95 ILE A C 1
ATOM 728 O O . ILE A 1 95 ? -12.887 7.012 -3.204 1.00 87.69 95 ILE A O 1
ATOM 732 N N . PHE A 1 96 ? -11.649 6.889 -1.337 1.00 85.06 96 PHE A N 1
ATOM 733 C CA . PHE A 1 96 ? -10.384 7.196 -2.004 1.00 85.06 96 PHE A CA 1
ATOM 734 C C . PHE A 1 96 ? -9.990 6.128 -3.025 1.00 85.06 96 PHE A C 1
ATOM 736 O O . PHE A 1 96 ? -9.583 6.471 -4.130 1.00 85.06 96 PHE A O 1
ATOM 743 N N . ILE A 1 97 ? -10.171 4.845 -2.700 1.00 83.94 97 ILE A N 1
ATOM 744 C CA . ILE A 1 97 ? -9.948 3.752 -3.655 1.00 83.94 97 ILE A CA 1
ATOM 745 C C . ILE A 1 97 ? -10.892 3.893 -4.857 1.00 83.94 97 ILE A C 1
ATOM 747 O O . ILE A 1 97 ? -10.453 3.778 -5.998 1.00 83.94 97 ILE A O 1
ATOM 751 N N . GLY A 1 98 ? -12.176 4.178 -4.621 1.00 83.94 98 GLY A N 1
ATOM 752 C CA . GLY A 1 98 ? -13.153 4.396 -5.689 1.00 83.94 98 GLY A CA 1
ATOM 753 C C . GLY A 1 98 ? -12.811 5.597 -6.574 1.00 83.94 98 GLY A C 1
ATOM 754 O O . GLY A 1 98 ? -12.917 5.503 -7.795 1.00 83.94 98 GLY A O 1
ATOM 755 N N . LEU A 1 99 ? -12.352 6.698 -5.973 1.00 82.94 99 LEU A N 1
ATOM 756 C CA . LEU A 1 99 ? -11.908 7.896 -6.684 1.00 82.94 99 LEU A CA 1
ATOM 757 C C . LEU A 1 99 ? -10.682 7.603 -7.556 1.00 82.94 99 LEU A C 1
ATOM 759 O O . LEU A 1 99 ? -10.649 8.004 -8.716 1.00 82.94 99 LEU A O 1
ATOM 763 N N . GLU A 1 100 ? -9.708 6.865 -7.025 1.00 81.81 100 GLU A N 1
ATOM 764 C CA . GLU A 1 100 ? -8.494 6.507 -7.756 1.00 81.81 100 GLU A CA 1
ATOM 765 C C . GLU A 1 100 ? -8.809 5.591 -8.943 1.00 81.81 100 GLU A C 1
ATOM 767 O O . GLU A 1 100 ? -8.320 5.809 -10.048 1.00 81.81 100 GLU A O 1
ATOM 772 N N . ILE A 1 101 ? -9.703 4.613 -8.762 1.00 82.31 101 ILE A N 1
ATOM 773 C CA . ILE A 1 101 ? -10.193 3.768 -9.859 1.00 82.31 101 ILE A CA 1
ATOM 774 C C . ILE A 1 101 ? -10.920 4.615 -10.912 1.00 82.31 101 ILE A C 1
ATOM 776 O O . ILE A 1 101 ? -10.685 4.431 -12.104 1.00 82.31 101 ILE A O 1
ATOM 780 N N . ALA A 1 102 ? -11.770 5.559 -10.500 1.00 83.25 102 ALA A N 1
ATOM 781 C CA . ALA A 1 102 ? -12.476 6.450 -11.423 1.00 83.25 102 ALA A CA 1
ATOM 782 C C . ALA A 1 102 ? -11.518 7.373 -12.201 1.00 83.25 102 ALA A C 1
ATOM 784 O O . ALA A 1 102 ? -11.741 7.652 -13.383 1.00 83.25 102 ALA A O 1
ATOM 785 N N . ASN A 1 103 ? -10.437 7.815 -11.557 1.00 80.00 103 ASN A N 1
ATOM 786 C CA . ASN A 1 103 ? -9.382 8.602 -12.179 1.00 80.00 103 ASN A CA 1
ATOM 787 C C . ASN A 1 103 ? -8.587 7.765 -13.197 1.00 80.00 103 ASN A C 1
ATOM 789 O O . ASN A 1 103 ? -8.445 8.166 -14.353 1.00 80.00 103 ASN A O 1
ATOM 793 N N . SER A 1 104 ? -8.155 6.558 -12.815 1.00 73.88 104 SER A N 1
ATOM 794 C CA . SER A 1 104 ? -7.431 5.638 -13.702 1.00 73.88 104 SER A CA 1
ATOM 795 C C . SER A 1 104 ? -8.286 5.107 -14.86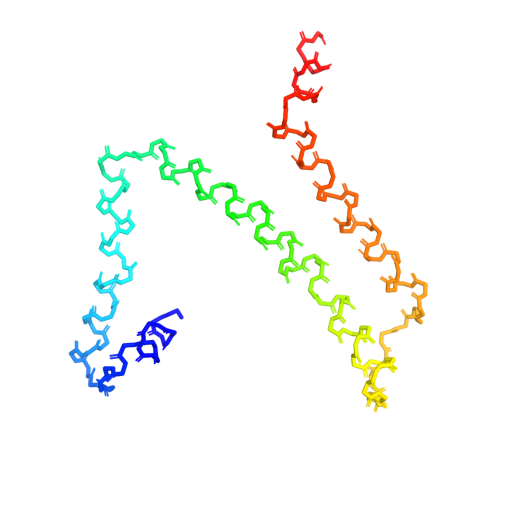0 1.00 73.88 104 SER A C 1
ATOM 797 O O . SER A 1 104 ? -7.760 4.875 -15.944 1.00 73.88 104 SER A O 1
ATOM 799 N N . ALA A 1 105 ? -9.603 4.964 -14.676 1.00 72.88 105 ALA A N 1
ATOM 800 C CA . ALA A 1 105 ? -10.548 4.585 -15.731 1.00 72.88 105 ALA A CA 1
ATOM 801 C C . ALA A 1 105 ? -10.829 5.717 -16.742 1.00 72.88 105 ALA A C 1
ATOM 803 O O . ALA A 1 105 ? -11.558 5.512 -17.712 1.00 72.88 105 ALA A O 1
ATOM 804 N N . GLY A 1 106 ? -10.275 6.917 -16.533 1.00 69.25 106 GLY A N 1
ATOM 805 C CA . GLY A 1 106 ? -10.422 8.051 -17.446 1.00 69.25 106 GLY A CA 1
ATOM 806 C C . GLY A 1 106 ? -11.757 8.797 -17.341 1.00 69.25 106 GLY A C 1
ATOM 807 O O . GLY A 1 106 ? -11.971 9.750 -18.086 1.00 69.25 106 GLY A O 1
ATOM 808 N N . TRP A 1 107 ? -12.634 8.431 -16.398 1.00 58.28 107 TRP A N 1
ATOM 809 C CA . TRP A 1 107 ? -13.923 9.105 -16.190 1.00 58.28 107 TRP A CA 1
ATOM 810 C C . TRP A 1 107 ? -13.760 10.549 -15.704 1.00 58.28 107 TRP A C 1
ATOM 812 O O . TRP A 1 107 ? -14.520 11.418 -16.114 1.00 58.28 107 TRP A O 1
ATOM 822 N N . LEU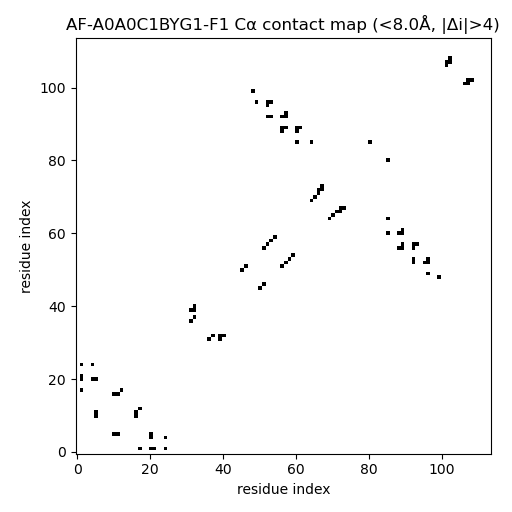 A 1 108 ? -12.733 10.837 -14.901 1.00 57.19 108 LEU A N 1
ATOM 823 C CA . LEU A 1 108 ? -12.423 12.195 -14.433 1.00 57.19 108 LEU A CA 1
ATOM 824 C C . LEU A 1 108 ? -11.654 13.036 -15.474 1.00 57.19 108 LEU A C 1
ATOM 826 O O . LEU A 1 108 ? -11.858 14.246 -15.556 1.00 57.19 108 LEU A O 1
ATOM 830 N N . ASN A 1 109 ? -10.846 12.402 -16.334 1.00 54.94 109 ASN A N 1
ATOM 831 C CA . ASN A 1 109 ? -10.114 13.083 -17.416 1.00 54.94 109 ASN A CA 1
ATOM 832 C C . ASN A 1 109 ? -11.032 13.622 -18.527 1.00 54.94 109 ASN A C 1
ATOM 834 O O . ASN A 1 109 ? -10.671 14.583 -19.207 1.00 54.94 109 ASN A O 1
ATOM 838 N N . HIS A 1 110 ? -12.228 13.045 -18.688 1.00 50.12 110 HIS A N 1
ATOM 839 C CA . HIS A 1 110 ? -13.250 13.561 -19.600 1.00 50.12 110 HIS A CA 1
ATOM 840 C C . HIS A 1 110 ? -13.905 14.860 -19.074 1.00 50.12 110 HIS A C 1
ATOM 842 O O . HIS A 1 110 ? -14.356 15.679 -19.871 1.00 50.12 110 HIS A O 1
ATOM 848 N N . PHE A 1 111 ? -13.945 15.092 -17.756 1.00 54.88 111 PHE A N 1
ATOM 849 C CA . PHE A 1 111 ? -14.582 16.281 -17.165 1.00 54.88 111 PHE A CA 1
ATOM 850 C C . PHE A 1 111 ? -13.630 17.466 -16.928 1.00 54.88 111 PHE A C 1
ATOM 852 O O . PHE A 1 111 ? -14.110 18.579 -16.747 1.00 54.88 111 PHE A O 1
ATOM 859 N N . ILE A 1 112 ? -12.307 17.256 -16.942 1.00 58.69 112 ILE A N 1
ATOM 860 C CA . ILE A 1 112 ? -11.297 18.310 -16.691 1.00 58.69 112 ILE A CA 1
ATOM 861 C C . ILE A 1 112 ? -10.754 18.946 -17.997 1.00 58.69 112 ILE A C 1
ATOM 863 O O . ILE A 1 112 ? -10.103 19.983 -17.945 1.00 58.69 112 ILE A O 1
ATOM 867 N N . ASN A 1 113 ? -11.047 18.383 -19.179 1.00 46.84 113 ASN A N 1
ATOM 868 C CA . ASN A 1 113 ? -10.641 18.934 -20.490 1.00 46.84 113 ASN A CA 1
ATOM 869 C C . ASN A 1 113 ? -11.716 19.821 -21.167 1.00 46.84 113 ASN A C 1
ATOM 871 O O . ASN A 1 113 ? -11.849 19.795 -22.391 1.00 46.84 113 ASN A O 1
ATOM 875 N N . TYR A 1 114 ? -12.465 20.603 -20.385 1.00 44.97 114 TYR A N 1
ATOM 876 C CA . TYR A 1 114 ? -13.259 21.742 -20.868 1.00 44.97 114 TYR A CA 1
ATOM 877 C C . TYR A 1 114 ? -13.009 22.969 -19.997 1.00 44.97 114 TYR A C 1
ATOM 879 O O . TYR A 1 114 ? -13.066 22.821 -18.756 1.00 44.97 114 TYR A O 1
#

Organism: NCBI:txid83552

Mean predicted aligned error: 11.81 Å